Protein AF-A0AB38U619-F1 (afdb_monomer_lite)

pLDDT: mean 84.79, std 10.68, range [49.56, 96.94]

Secondary structure (DSSP, 8-state):
---EEEEE-GGGTEE---TTTTPPPPTT-EEEETTEEEEE-HHHHHHHTTHHHHHHHHHHS--EEEEETTEEEEEEEEEEE-TTS-EEEEEEEEEEEEEEE--TTS--EEEEEEEEEEETTS---------EEEHHHHHHHHH-TT-

Foldseek 3Di:
DAAEDEAEDPQLFWAAADPVVPGDADPPQWDDDPPDTIGGDRQSVQVSVCVVVVVVVLLVDQAKWFDFVPAIKDWDWDWDQDPVRDTDIWTKIWTWHWAWDDDPPDDIHIYIYGHHMDTPVPDDPPTPTDDIGRSNVVRVCRVPVPD

Sequence (147 aa):
MMPVEVLYSNHCYSRKPRRDINEKIPDGHLIMDGSTERMFCPRRYQLSRSLPRIIEALVRSDQQIWSITGGNYVKIDTVEESADGVASPVTYYVLMRIWKEAKPNQQKHIKVRVETAYPEDILFDPVRRKKAFNFRILLREIWDPRA

InterPro domains:
  IPR060735 YjaZ [PF27200] (3-142)

Radius of gyration: 16.93 Å; chains: 1; bounding box: 45×41×48 Å

Organism: Burkholderia gladioli (NCBI:txid28095)

Structure (mmCIF, N/CA/C/O backbone):
data_AF-A0AB38U619-F1
#
_entry.id   AF-A0AB38U619-F1
#
loop_
_atom_site.group_PDB
_atom_site.id
_atom_site.type_symbol
_atom_site.label_atom_id
_atom_site.label_alt_id
_atom_site.label_comp_id
_atom_site.label_asym_id
_atom_site.label_entity_id
_atom_site.label_seq_id
_atom_site.pdbx_PDB_ins_code
_atom_site.Cartn_x
_atom_site.Cartn_y
_atom_site.Cartn_z
_atom_site.occupancy
_atom_site.B_iso_or_equiv
_atom_site.auth_seq_id
_atom_site.auth_comp_id
_atom_site.auth_asym_id
_atom_site.auth_atom_id
_atom_site.pdbx_PDB_model_num
ATOM 1 N N . MET A 1 1 ? -22.742 0.764 12.540 1.00 68.69 1 MET A N 1
ATOM 2 C CA . MET A 1 1 ? -21.787 0.267 11.522 1.00 68.69 1 MET A CA 1
ATOM 3 C C . MET A 1 1 ? -20.630 1.257 11.442 1.00 68.69 1 MET A C 1
ATOM 5 O O . MET A 1 1 ? -20.903 2.447 11.499 1.00 68.69 1 MET A O 1
ATOM 9 N N . MET A 1 2 ? -19.379 0.791 11.391 1.00 85.69 2 MET A N 1
ATOM 10 C CA . MET A 1 2 ? -18.173 1.628 11.267 1.00 85.69 2 MET A CA 1
ATOM 11 C C . MET A 1 2 ? -17.786 1.695 9.781 1.00 85.69 2 MET A C 1
ATOM 13 O O . MET A 1 2 ? -17.287 0.690 9.274 1.00 85.69 2 MET A O 1
ATOM 17 N N . PRO A 1 3 ? -18.058 2.799 9.056 1.00 90.50 3 PRO A N 1
ATOM 18 C CA . PRO A 1 3 ? -17.721 2.888 7.638 1.00 90.50 3 PRO A CA 1
ATOM 19 C C . PRO A 1 3 ? -16.203 2.951 7.464 1.00 90.50 3 PRO A C 1
ATOM 21 O O . PRO A 1 3 ? -15.521 3.640 8.229 1.00 90.50 3 PRO A O 1
ATOM 24 N N . VAL A 1 4 ? -15.683 2.247 6.460 1.00 90.31 4 VAL A N 1
ATOM 25 C CA . VAL A 1 4 ? -14.253 2.206 6.139 1.00 90.31 4 VAL A CA 1
ATOM 26 C C . VAL A 1 4 ? -14.068 2.588 4.674 1.00 90.31 4 VAL A C 1
ATOM 28 O O . VAL A 1 4 ? -14.642 1.954 3.794 1.00 90.31 4 VAL A O 1
ATOM 31 N N . GLU A 1 5 ? -13.267 3.618 4.422 1.00 93.38 5 GLU A N 1
ATOM 32 C CA . GLU A 1 5 ? -12.804 4.012 3.092 1.00 93.38 5 GLU A CA 1
ATOM 33 C C . GLU A 1 5 ? -11.364 3.524 2.900 1.00 93.38 5 GLU A C 1
ATOM 35 O O . GLU A 1 5 ? -10.516 3.705 3.781 1.00 93.38 5 GLU A O 1
ATOM 40 N N . VAL A 1 6 ? -11.077 2.918 1.746 1.00 93.56 6 VAL A N 1
ATOM 41 C CA . VAL A 1 6 ? -9.743 2.406 1.416 1.00 93.56 6 VAL A CA 1
ATOM 42 C C . VAL A 1 6 ? -9.181 3.150 0.208 1.00 93.56 6 VAL A C 1
ATOM 44 O O . VAL A 1 6 ? -9.837 3.265 -0.823 1.00 93.56 6 VAL A O 1
ATOM 47 N N . LEU A 1 7 ? -7.951 3.645 0.336 1.00 95.38 7 LEU A N 1
ATOM 48 C CA . LEU A 1 7 ? -7.233 4.399 -0.689 1.00 95.38 7 LEU A CA 1
ATOM 49 C C . LEU A 1 7 ? -5.927 3.684 -1.042 1.00 95.38 7 LEU A C 1
ATOM 51 O O . LEU A 1 7 ? -5.216 3.214 -0.153 1.00 95.38 7 LEU A O 1
ATOM 55 N N . TYR A 1 8 ? -5.564 3.670 -2.323 1.00 95.50 8 TYR A N 1
ATOM 56 C CA . TYR A 1 8 ? -4.340 3.030 -2.809 1.00 95.50 8 TYR A CA 1
ATOM 57 C C . TYR A 1 8 ? -3.398 4.058 -3.430 1.00 95.50 8 TYR A C 1
ATOM 59 O O . TYR A 1 8 ? -3.783 4.836 -4.300 1.00 95.50 8 TYR A O 1
ATOM 67 N N . SER A 1 9 ? -2.148 4.066 -2.973 1.00 94.62 9 SER A N 1
ATOM 68 C CA . SER A 1 9 ? -1.075 4.871 -3.559 1.00 94.62 9 SER A CA 1
ATOM 69 C C . SER A 1 9 ? -0.585 4.284 -4.887 1.00 94.62 9 SER A C 1
ATOM 71 O O . SER A 1 9 ? -0.597 3.065 -5.076 1.00 94.62 9 SER A O 1
ATOM 73 N N . ASN A 1 10 ? -0.034 5.127 -5.766 1.00 94.69 10 ASN A N 1
ATOM 74 C CA . ASN A 1 10 ? 0.647 4.678 -6.984 1.00 94.69 10 ASN A CA 1
ATOM 75 C C . ASN A 1 10 ? 1.871 3.779 -6.696 1.00 94.69 10 ASN A C 1
ATOM 77 O O . ASN A 1 10 ? 2.295 3.024 -7.571 1.00 94.69 10 ASN A O 1
ATOM 81 N N . HIS A 1 11 ? 2.418 3.762 -5.472 1.00 93.12 11 HIS A N 1
ATOM 82 C CA . HIS A 1 11 ? 3.512 2.847 -5.088 1.00 93.12 11 HIS A CA 1
ATOM 83 C C . HIS A 1 11 ? 3.085 1.374 -5.093 1.00 93.12 11 HIS A C 1
ATOM 85 O O . HIS A 1 11 ? 3.950 0.497 -5.138 1.00 93.12 11 HIS A O 1
ATOM 91 N N . CYS A 1 12 ? 1.778 1.090 -5.065 1.00 93.44 12 CYS A N 1
ATOM 92 C CA . CYS A 1 12 ? 1.256 -0.276 -5.127 1.00 93.44 12 CYS A CA 1
ATOM 93 C C . CYS A 1 12 ? 1.519 -0.941 -6.484 1.00 93.44 12 CYS A C 1
ATOM 95 O O . CYS A 1 12 ? 1.604 -2.159 -6.533 1.00 93.44 12 CYS A O 1
ATOM 97 N N . TYR A 1 13 ? 1.689 -0.163 -7.560 1.00 94.62 13 TYR A N 1
ATOM 98 C CA . TYR A 1 13 ? 1.954 -0.661 -8.919 1.00 94.62 13 TYR A CA 1
ATOM 99 C C . TYR A 1 13 ? 3.230 -0.078 -9.551 1.00 94.62 13 TYR A C 1
ATOM 101 O O . TYR A 1 13 ? 3.538 -0.345 -10.711 1.00 94.62 13 TYR A O 1
ATOM 109 N N . SER A 1 14 ? 3.999 0.712 -8.796 1.00 94.38 14 SER A N 1
ATOM 110 C CA . SER A 1 14 ? 5.221 1.364 -9.278 1.00 94.38 14 SER A CA 1
ATOM 111 C C . SER A 1 14 ? 6.375 1.252 -8.288 1.00 94.38 14 SER A C 1
ATOM 113 O O . SER A 1 14 ? 6.188 1.150 -7.069 1.00 94.38 14 SER A O 1
ATOM 115 N N . ARG A 1 15 ? 7.602 1.336 -8.798 1.00 92.38 15 ARG A N 1
ATOM 116 C CA . ARG A 1 15 ? 8.834 1.334 -7.996 1.00 92.38 15 ARG A CA 1
ATOM 117 C C . ARG A 1 15 ? 9.776 2.445 -8.436 1.00 92.38 15 ARG A C 1
ATOM 119 O O . ARG A 1 15 ? 9.613 3.012 -9.509 1.00 92.38 15 ARG A O 1
ATOM 126 N N . LYS A 1 16 ? 10.770 2.747 -7.605 1.00 91.19 16 LYS A N 1
ATOM 127 C CA . LYS A 1 16 ? 11.881 3.602 -8.028 1.00 91.19 16 LYS A CA 1
ATOM 128 C C . LYS A 1 16 ? 12.790 2.814 -8.987 1.00 91.19 16 LYS A C 1
ATOM 130 O O . LYS A 1 16 ? 12.929 1.598 -8.796 1.00 91.19 16 LYS A O 1
ATOM 135 N N . PRO A 1 17 ? 13.401 3.473 -9.982 1.00 90.31 17 PRO A N 1
ATOM 136 C CA . PRO A 1 17 ? 14.482 2.873 -10.752 1.00 90.31 17 PRO A CA 1
ATOM 137 C C . PRO A 1 17 ? 15.650 2.502 -9.836 1.00 90.31 17 PRO A C 1
ATOM 139 O O . PRO A 1 17 ? 15.936 3.195 -8.850 1.00 90.31 17 PRO A O 1
ATOM 142 N N . ARG A 1 18 ? 16.312 1.391 -10.145 1.00 89.25 18 ARG A N 1
ATOM 143 C CA . ARG A 1 18 ? 17.495 0.912 -9.434 1.00 89.25 18 ARG A CA 1
ATOM 144 C C . ARG A 1 18 ? 18.692 1.821 -9.706 1.00 89.25 18 ARG A C 1
ATOM 146 O O . ARG A 1 18 ? 19.207 1.880 -10.820 1.00 89.25 18 ARG A O 1
ATOM 153 N N . ARG A 1 19 ? 19.133 2.539 -8.670 1.00 87.38 19 ARG A N 1
ATOM 154 C CA . ARG A 1 19 ? 20.253 3.492 -8.757 1.00 87.38 19 ARG A CA 1
ATOM 155 C C . ARG A 1 19 ? 21.611 2.805 -8.880 1.00 87.38 19 ARG A C 1
ATOM 157 O O . ARG A 1 19 ? 22.492 3.340 -9.532 1.00 87.38 19 ARG A O 1
ATOM 164 N N . ASP A 1 20 ? 21.761 1.626 -8.284 1.00 88.06 20 ASP A N 1
ATOM 165 C CA . ASP A 1 20 ? 22.993 0.829 -8.284 1.00 88.06 20 ASP A CA 1
ATOM 166 C C . ASP A 1 20 ? 23.443 0.412 -9.691 1.00 88.06 20 ASP A C 1
ATOM 168 O O . ASP A 1 20 ? 24.636 0.291 -9.944 1.00 88.06 20 ASP A O 1
ATOM 172 N N . ILE A 1 21 ? 22.494 0.251 -10.614 1.00 89.88 21 ILE A N 1
ATOM 173 C CA . ILE A 1 21 ? 22.757 -0.113 -12.013 1.00 89.88 21 ILE A CA 1
ATOM 174 C C . ILE A 1 21 ? 22.385 0.998 -13.004 1.00 89.88 21 ILE A C 1
ATOM 176 O O . ILE A 1 21 ? 22.339 0.747 -14.205 1.00 89.88 21 ILE A O 1
ATOM 180 N N . ASN A 1 22 ? 22.093 2.214 -12.520 1.00 91.19 22 ASN A N 1
ATOM 181 C CA . ASN A 1 22 ? 21.600 3.329 -13.340 1.00 91.19 22 ASN A CA 1
ATOM 182 C C . ASN A 1 22 ? 20.436 2.927 -14.266 1.00 91.19 22 ASN A C 1
ATOM 184 O O . ASN A 1 22 ? 20.429 3.234 -15.460 1.00 91.19 22 ASN A O 1
ATOM 188 N N . GLU A 1 23 ? 19.457 2.206 -13.716 1.00 93.50 23 GLU A N 1
ATOM 189 C CA . GLU A 1 23 ? 18.305 1.731 -14.475 1.00 93.50 23 GLU A CA 1
ATOM 190 C C . GLU A 1 23 ? 17.521 2.908 -15.063 1.00 93.50 23 GLU A C 1
ATOM 192 O O . GLU A 1 23 ? 17.094 3.816 -14.345 1.00 93.50 23 GLU A O 1
ATOM 197 N N . LYS A 1 24 ? 17.311 2.875 -16.380 1.00 95.06 24 LYS A N 1
ATOM 198 C CA . LYS A 1 24 ? 16.493 3.862 -17.084 1.00 95.06 24 LYS A CA 1
ATOM 199 C C . LYS A 1 24 ? 15.022 3.475 -17.018 1.00 95.06 24 LYS A C 1
ATOM 201 O O . LYS A 1 24 ? 14.680 2.296 -17.077 1.00 95.06 24 LYS A O 1
ATOM 206 N N . ILE A 1 25 ? 14.156 4.47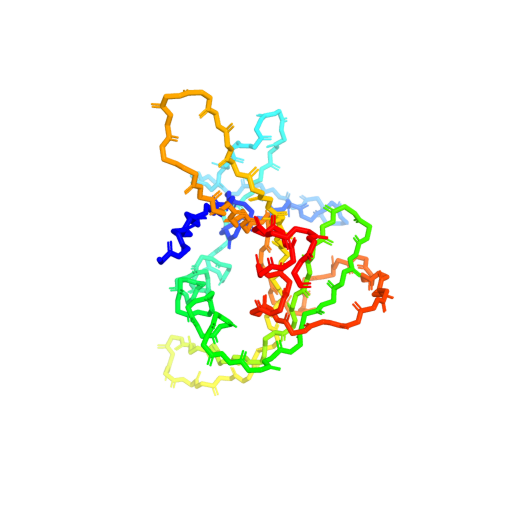9 -16.942 1.00 94.81 25 ILE A N 1
ATOM 207 C CA . ILE A 1 25 ? 12.710 4.288 -17.059 1.00 94.81 25 ILE A CA 1
ATOM 208 C C . ILE A 1 25 ? 12.397 4.007 -18.533 1.00 94.81 25 ILE A C 1
ATOM 210 O O . ILE A 1 25 ? 12.733 4.846 -19.368 1.00 94.81 25 ILE A O 1
ATOM 214 N N . PRO A 1 26 ? 11.787 2.858 -18.876 1.00 95.25 26 PRO A N 1
ATOM 215 C CA . PRO A 1 26 ? 11.389 2.593 -20.252 1.00 95.25 26 PRO A CA 1
ATOM 216 C C . PRO A 1 26 ? 10.301 3.565 -20.720 1.00 95.25 26 PRO A C 1
ATOM 218 O O . PRO A 1 26 ? 9.486 4.040 -19.921 1.00 95.25 26 PRO A O 1
ATOM 221 N N . ASP A 1 27 ? 10.238 3.807 -22.026 1.00 95.50 27 ASP A N 1
ATOM 222 C CA . ASP A 1 27 ? 9.220 4.677 -22.614 1.00 95.50 27 ASP A CA 1
ATOM 223 C C . ASP A 1 27 ? 7.807 4.200 -22.245 1.00 95.50 27 ASP A C 1
ATOM 225 O O . ASP A 1 27 ? 7.520 3.001 -22.163 1.00 95.50 27 ASP A O 1
ATOM 229 N N . GLY A 1 28 ? 6.927 5.152 -21.930 1.00 95.38 28 GLY A N 1
ATOM 230 C CA . GLY A 1 28 ? 5.559 4.875 -21.480 1.00 95.38 28 GLY A CA 1
ATOM 231 C C . GLY A 1 28 ? 5.428 4.309 -20.057 1.00 95.38 28 GLY A C 1
ATOM 232 O O . GLY A 1 28 ? 4.306 4.123 -19.596 1.00 95.38 28 GLY A O 1
ATOM 233 N N . HIS A 1 29 ? 6.530 4.065 -19.335 1.00 95.88 29 HIS A N 1
ATOM 234 C CA . HIS A 1 29 ? 6.493 3.527 -17.967 1.00 95.88 29 HIS A CA 1
ATOM 235 C C . HIS A 1 29 ? 6.674 4.590 -16.875 1.00 95.88 29 HIS A C 1
ATOM 237 O O . HIS A 1 29 ? 6.598 4.250 -15.692 1.00 95.88 29 HIS A O 1
ATOM 243 N N . LEU A 1 30 ? 6.915 5.856 -17.235 1.00 96.94 30 LEU A N 1
ATOM 244 C CA . LEU A 1 30 ? 7.073 6.948 -16.274 1.00 96.94 30 LEU A CA 1
ATOM 245 C C . LEU A 1 30 ? 5.769 7.200 -15.510 1.00 96.94 30 LEU A C 1
ATOM 247 O O . LEU A 1 30 ? 4.718 7.454 -16.092 1.00 96.94 30 LEU A O 1
ATOM 251 N N . ILE A 1 31 ? 5.865 7.179 -14.184 1.00 95.88 31 ILE A N 1
ATOM 252 C CA . ILE A 1 31 ? 4.792 7.544 -13.263 1.00 95.88 31 ILE A CA 1
ATOM 253 C C . ILE A 1 31 ? 5.323 8.639 -12.346 1.00 95.88 31 ILE A C 1
ATOM 255 O O . ILE A 1 31 ? 6.313 8.439 -11.641 1.00 95.88 31 ILE A O 1
ATOM 259 N N . MET A 1 32 ? 4.630 9.774 -12.312 1.00 94.88 32 MET A N 1
ATOM 260 C CA . MET A 1 32 ? 4.956 10.862 -11.394 1.00 94.88 32 MET A CA 1
ATOM 261 C C . MET A 1 32 ? 4.310 10.639 -10.025 1.00 94.88 32 MET A C 1
ATOM 263 O O . MET A 1 32 ? 3.117 10.346 -9.913 1.00 94.88 32 MET A O 1
ATOM 267 N N . ASP A 1 33 ? 5.107 10.803 -8.975 1.00 91.88 33 ASP A N 1
ATOM 268 C CA . ASP A 1 33 ? 4.684 10.815 -7.577 1.00 91.88 33 ASP A CA 1
ATOM 269 C C . ASP A 1 33 ? 5.114 12.138 -6.934 1.00 91.88 33 ASP A C 1
ATOM 271 O O . ASP A 1 33 ? 6.200 12.267 -6.362 1.00 91.88 33 ASP A O 1
ATOM 275 N N . GLY A 1 34 ? 4.293 13.173 -7.132 1.00 91.19 34 GLY A N 1
ATOM 276 C CA . GLY A 1 34 ? 4.700 14.552 -6.871 1.00 91.19 34 GLY A CA 1
ATOM 277 C C . GLY A 1 34 ? 5.889 14.935 -7.757 1.00 91.19 34 GLY A C 1
ATOM 278 O O . GLY A 1 34 ? 5.799 14.857 -8.978 1.00 91.19 34 GLY A O 1
ATOM 279 N N . SER A 1 35 ? 7.009 15.317 -7.140 1.00 90.88 35 SER A N 1
ATOM 280 C CA . SER A 1 35 ? 8.275 15.613 -7.830 1.00 90.88 35 SER A CA 1
ATOM 281 C C . SER A 1 35 ? 9.185 14.392 -8.019 1.00 90.88 35 SER A C 1
ATOM 283 O O . SER A 1 35 ? 10.283 14.526 -8.551 1.00 90.88 35 SER A O 1
ATOM 285 N N . THR A 1 36 ? 8.776 13.207 -7.553 1.00 90.25 36 THR A N 1
ATOM 286 C CA . THR A 1 36 ? 9.587 11.987 -7.642 1.00 90.25 36 THR A CA 1
ATOM 287 C C . THR A 1 36 ? 9.169 11.144 -8.838 1.00 90.25 36 THR A C 1
ATOM 289 O O . THR A 1 36 ? 7.996 10.809 -8.995 1.00 90.25 36 THR A O 1
ATOM 292 N N . GLU A 1 37 ? 10.147 10.726 -9.637 1.00 93.44 37 GLU A N 1
ATOM 293 C CA . GLU A 1 37 ? 9.935 9.778 -10.726 1.00 93.44 37 GLU A CA 1
ATOM 294 C C . GLU A 1 37 ? 9.867 8.337 -10.212 1.00 93.44 37 GLU A C 1
ATOM 296 O O . GLU A 1 37 ? 10.659 7.887 -9.371 1.00 93.44 37 GLU A O 1
ATOM 301 N N . ARG A 1 38 ? 8.907 7.591 -10.749 1.00 94.12 38 ARG A N 1
ATOM 302 C CA . ARG A 1 38 ? 8.737 6.156 -10.542 1.00 94.12 38 ARG A CA 1
ATOM 303 C C . ARG A 1 38 ? 8.538 5.486 -11.893 1.00 94.12 38 ARG A C 1
ATOM 305 O O . ARG A 1 38 ? 8.153 6.124 -12.866 1.00 94.12 38 ARG A O 1
ATOM 312 N N . MET A 1 39 ? 8.761 4.182 -11.933 1.00 95.06 39 MET A N 1
ATOM 313 C CA . MET A 1 39 ? 8.474 3.359 -13.100 1.00 95.06 39 MET A CA 1
ATOM 314 C C . MET A 1 39 ? 7.363 2.359 -12.803 1.00 95.06 39 MET A C 1
ATOM 316 O O . MET A 1 39 ? 7.308 1.777 -11.709 1.00 95.06 39 MET A O 1
ATOM 320 N N . PHE A 1 40 ? 6.488 2.152 -13.784 1.00 95.94 40 PHE A N 1
ATOM 321 C CA . PHE A 1 40 ? 5.493 1.090 -13.762 1.00 95.94 40 PHE A CA 1
ATOM 322 C C . PHE A 1 40 ? 6.179 -0.262 -13.564 1.00 95.94 40 PHE A C 1
ATOM 324 O O . PHE A 1 40 ? 7.216 -0.553 -14.161 1.00 95.94 40 PHE A O 1
ATOM 331 N N . CYS A 1 41 ? 5.612 -1.083 -12.685 1.00 92.31 41 CYS A N 1
ATOM 332 C CA . CYS A 1 41 ? 6.134 -2.402 -12.372 1.00 92.31 41 CYS A CA 1
ATOM 333 C C . CYS A 1 41 ? 5.019 -3.432 -12.590 1.00 92.31 41 CYS A C 1
ATOM 335 O O . CYS A 1 41 ? 4.145 -3.551 -11.726 1.00 92.31 41 CYS A O 1
ATOM 337 N N . PRO A 1 42 ? 5.056 -4.201 -13.698 1.00 91.56 42 PRO A N 1
ATOM 338 C CA . PRO A 1 42 ? 4.012 -5.172 -14.032 1.00 91.56 42 PRO A CA 1
ATOM 339 C C . PRO A 1 42 ? 3.735 -6.166 -12.902 1.00 91.56 42 PRO A C 1
ATOM 341 O O . PRO A 1 42 ? 2.585 -6.430 -12.568 1.00 91.56 42 PRO A O 1
ATOM 344 N N . ARG A 1 43 ? 4.797 -6.639 -12.241 1.00 88.31 43 ARG A N 1
ATOM 345 C CA . ARG A 1 43 ? 4.703 -7.556 -11.102 1.00 88.31 43 ARG A CA 1
ATOM 346 C C . ARG A 1 43 ? 3.942 -6.952 -9.918 1.00 88.31 43 ARG A C 1
ATOM 348 O O . ARG A 1 43 ? 2.999 -7.546 -9.404 1.00 88.31 43 ARG A O 1
ATOM 355 N N . ARG A 1 44 ? 4.302 -5.725 -9.516 1.00 91.31 44 ARG A N 1
ATOM 356 C CA . ARG A 1 44 ? 3.581 -4.993 -8.461 1.00 91.31 44 ARG A CA 1
ATOM 357 C C . ARG A 1 44 ? 2.131 -4.741 -8.858 1.00 91.31 44 ARG A C 1
ATOM 359 O O . ARG A 1 44 ? 1.250 -4.935 -8.032 1.00 91.31 44 ARG A O 1
ATOM 366 N N . TYR A 1 45 ? 1.883 -4.353 -10.109 1.00 92.88 45 TYR A N 1
ATOM 367 C CA . TYR A 1 45 ? 0.530 -4.148 -10.617 1.00 92.88 45 TYR A CA 1
ATOM 368 C C . TYR A 1 45 ? -0.319 -5.418 -10.502 1.00 92.88 45 TYR A C 1
ATOM 370 O O . TYR A 1 45 ? -1.404 -5.361 -9.923 1.00 92.88 45 TYR A O 1
ATOM 378 N N . GLN A 1 46 ? 0.199 -6.563 -10.950 1.00 91.12 46 GLN A N 1
ATOM 379 C CA . GLN A 1 46 ? -0.499 -7.844 -10.863 1.00 91.12 46 GLN A CA 1
ATOM 380 C C . GLN A 1 46 ? -0.834 -8.209 -9.411 1.00 91.12 46 GLN A C 1
ATOM 382 O O . GLN A 1 46 ? -1.998 -8.460 -9.098 1.00 91.12 46 GLN A O 1
ATOM 387 N N . LEU A 1 47 ? 0.145 -8.141 -8.504 1.00 90.12 47 LEU A N 1
ATOM 388 C CA . LEU A 1 47 ? -0.074 -8.401 -7.076 1.00 90.12 47 LEU A CA 1
ATOM 389 C C . LEU A 1 47 ? -1.056 -7.402 -6.447 1.00 90.12 47 LEU A C 1
ATOM 391 O O . LEU A 1 47 ? -1.899 -7.789 -5.636 1.00 90.12 47 LEU A O 1
ATOM 395 N N . SER A 1 48 ? -1.011 -6.128 -6.852 1.00 92.75 48 SER A N 1
ATOM 396 C CA . SER A 1 48 ? -1.859 -5.072 -6.286 1.00 92.75 48 SER A CA 1
ATOM 397 C C . SER A 1 48 ? -3.355 -5.312 -6.495 1.00 92.75 48 SER A C 1
ATOM 399 O O . SER A 1 48 ? -4.168 -4.853 -5.693 1.00 92.75 48 SER A O 1
ATOM 401 N N . ARG A 1 49 ? -3.734 -6.098 -7.511 1.00 92.38 49 ARG A N 1
ATOM 402 C CA . ARG A 1 49 ? -5.132 -6.477 -7.764 1.00 92.38 49 ARG A CA 1
ATOM 403 C C . ARG A 1 49 ? -5.742 -7.301 -6.631 1.00 92.38 49 ARG A C 1
ATOM 405 O O . ARG A 1 49 ? -6.959 -7.309 -6.475 1.00 92.38 49 ARG A O 1
ATOM 412 N N . SER A 1 50 ? -4.913 -7.966 -5.826 1.00 90.75 50 SER A N 1
ATOM 413 C CA . SER A 1 50 ? -5.356 -8.710 -4.643 1.00 90.75 50 SER A CA 1
ATOM 414 C C . SER A 1 50 ? -5.592 -7.819 -3.416 1.00 90.75 50 SER A C 1
ATOM 416 O O . SER A 1 50 ? -6.265 -8.248 -2.478 1.00 90.75 50 SER A O 1
ATOM 418 N N . LEU A 1 51 ? -5.095 -6.572 -3.413 1.00 92.06 51 LEU A N 1
ATOM 419 C CA . LEU A 1 51 ? -5.131 -5.698 -2.238 1.00 92.06 51 LEU A CA 1
ATOM 420 C C . LEU A 1 51 ? -6.543 -5.450 -1.687 1.00 92.06 51 LEU A C 1
ATOM 422 O O . LEU A 1 51 ? -6.683 -5.524 -0.468 1.00 92.06 51 LEU A O 1
ATOM 426 N N . PRO A 1 52 ? -7.594 -5.196 -2.492 1.00 92.69 52 PRO A N 1
ATOM 427 C CA . PRO A 1 52 ? -8.950 -5.056 -1.955 1.00 92.69 52 PRO A CA 1
ATOM 428 C C . PRO A 1 52 ? -9.386 -6.274 -1.140 1.00 92.69 52 PRO A C 1
ATOM 430 O O . PRO A 1 52 ? -9.785 -6.138 0.016 1.00 92.69 52 PRO A O 1
ATOM 433 N N . ARG A 1 53 ? -9.185 -7.477 -1.689 1.00 91.00 53 ARG A N 1
ATOM 434 C CA . ARG A 1 53 ? -9.518 -8.736 -1.014 1.00 91.00 53 ARG A CA 1
ATOM 435 C C . ARG A 1 53 ? -8.673 -8.960 0.242 1.00 91.00 53 ARG A C 1
ATOM 437 O O . ARG A 1 53 ? -9.202 -9.432 1.244 1.00 91.00 53 ARG A O 1
ATOM 444 N N . ILE A 1 54 ? -7.385 -8.611 0.206 1.00 89.44 54 ILE A N 1
ATOM 445 C CA . ILE A 1 54 ? -6.498 -8.678 1.377 1.00 89.44 54 ILE A CA 1
ATOM 446 C C . ILE A 1 54 ? -7.026 -7.770 2.493 1.00 89.44 54 ILE A C 1
ATOM 448 O O . ILE A 1 54 ? -7.177 -8.225 3.623 1.00 89.44 54 ILE A O 1
ATOM 452 N N . ILE A 1 55 ? -7.346 -6.507 2.194 1.00 89.06 55 ILE A N 1
ATOM 453 C CA . ILE A 1 55 ? -7.848 -5.563 3.202 1.00 89.06 55 ILE A CA 1
ATOM 454 C C . ILE A 1 55 ? -9.193 -6.034 3.772 1.00 89.06 55 ILE A C 1
ATOM 456 O O . ILE A 1 55 ? -9.378 -6.011 4.988 1.00 89.06 55 ILE A O 1
ATOM 460 N N . GLU A 1 56 ? -10.108 -6.530 2.937 1.00 89.31 56 GLU A N 1
ATOM 461 C CA . GLU A 1 56 ? -11.369 -7.118 3.407 1.00 89.31 56 GLU A CA 1
ATOM 462 C C . GLU A 1 56 ? -11.150 -8.318 4.338 1.00 89.31 56 GLU A C 1
ATOM 464 O O . GLU A 1 56 ? -11.820 -8.434 5.367 1.00 89.31 56 GLU A O 1
ATOM 469 N N . ALA A 1 57 ? -10.201 -9.198 4.009 1.00 88.38 57 ALA A N 1
ATOM 470 C CA . ALA A 1 57 ? -9.861 -10.347 4.842 1.00 88.38 57 ALA A CA 1
ATOM 471 C C . ALA A 1 57 ? -9.255 -9.921 6.188 1.00 88.38 57 ALA A C 1
ATOM 473 O O . ALA A 1 57 ? -9.599 -10.499 7.218 1.00 88.38 57 ALA A O 1
ATOM 474 N N . LEU A 1 58 ? -8.422 -8.876 6.218 1.00 86.69 58 LEU A N 1
ATOM 475 C CA . LEU A 1 58 ? -7.876 -8.326 7.465 1.00 86.69 58 LEU A CA 1
ATOM 476 C C . LEU A 1 58 ? -8.974 -7.781 8.384 1.00 86.69 58 LEU A C 1
ATOM 478 O O . LEU A 1 58 ? -8.909 -7.976 9.592 1.00 86.69 58 LEU A O 1
ATOM 482 N N . VAL A 1 59 ? -10.016 -7.145 7.836 1.00 83.75 59 VAL A N 1
ATOM 483 C CA . VAL A 1 59 ? -11.171 -6.674 8.630 1.00 83.75 59 VAL A CA 1
ATOM 484 C C . VAL A 1 59 ? -11.940 -7.838 9.266 1.00 83.75 59 VAL A C 1
ATOM 486 O O . VAL A 1 59 ? -12.520 -7.682 10.343 1.00 83.75 59 VAL A O 1
ATOM 489 N N . ARG A 1 60 ? -11.973 -8.996 8.597 1.00 85.00 60 ARG A N 1
ATOM 490 C CA . ARG A 1 60 ? -12.767 -10.172 8.992 1.00 85.00 60 ARG A CA 1
ATOM 491 C C . ARG A 1 60 ? -11.985 -11.227 9.774 1.00 85.00 60 ARG A C 1
ATOM 493 O O . ARG A 1 60 ? -12.600 -12.182 10.235 1.00 85.00 60 ARG A O 1
ATOM 500 N N . SER A 1 61 ? -10.670 -11.084 9.903 1.00 81.19 61 SER A N 1
ATOM 501 C CA . SER A 1 61 ? -9.796 -12.082 10.523 1.00 81.19 61 SER A CA 1
ATOM 502 C C . SER A 1 61 ? -9.156 -11.567 11.805 1.00 81.19 61 SER A C 1
ATOM 504 O O . SER A 1 61 ? -9.124 -10.366 12.070 1.00 81.19 61 SER A O 1
ATOM 506 N N . ASP A 1 62 ? -8.587 -12.497 12.573 1.00 78.75 62 ASP A N 1
ATOM 507 C CA . ASP A 1 62 ? -7.752 -12.184 13.732 1.00 78.75 62 ASP A CA 1
ATOM 508 C C . ASP A 1 62 ? -6.268 -12.012 13.376 1.00 78.75 62 ASP A C 1
ATOM 510 O O . ASP A 1 62 ? -5.386 -12.109 14.234 1.00 78.75 62 ASP A O 1
ATOM 514 N N . GLN A 1 63 ? -5.977 -11.755 12.097 1.00 79.75 63 GLN A N 1
ATOM 515 C CA . GLN A 1 63 ? -4.615 -11.594 11.619 1.00 79.75 63 GLN A CA 1
ATOM 516 C C . GLN A 1 63 ? -3.935 -10.396 12.290 1.00 79.75 63 GLN A C 1
ATOM 518 O O . GLN A 1 63 ? -4.490 -9.297 12.412 1.00 79.75 63 GLN A O 1
ATOM 523 N N . GLN A 1 64 ? -2.697 -10.625 12.722 1.00 79.62 64 GLN A N 1
ATOM 524 C CA . GLN A 1 64 ? -1.885 -9.602 13.354 1.00 79.62 64 GLN A CA 1
ATOM 525 C C . GLN A 1 64 ? -1.259 -8.668 12.317 1.00 79.62 64 GLN A C 1
ATOM 527 O O . GLN A 1 64 ? -0.706 -9.099 11.305 1.00 79.62 64 GLN A O 1
ATOM 532 N N . ILE A 1 65 ? -1.302 -7.377 12.623 1.00 82.44 65 ILE A N 1
ATOM 533 C CA . ILE A 1 65 ? -0.560 -6.314 11.955 1.00 82.44 65 ILE A CA 1
ATOM 534 C C . ILE A 1 65 ? 0.457 -5.724 12.932 1.00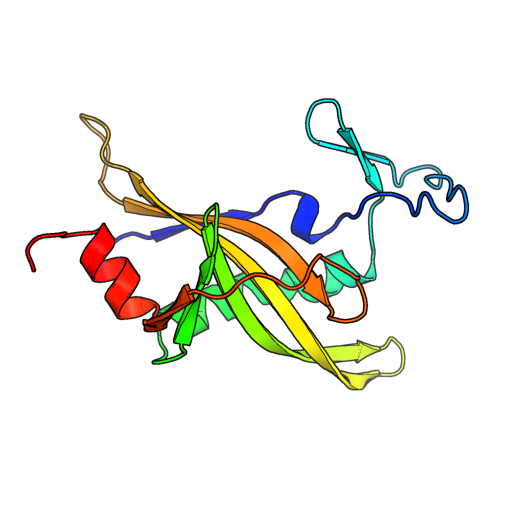 82.44 65 ILE A C 1
ATOM 536 O O . ILE A 1 65 ? 0.246 -5.732 14.144 1.00 82.44 65 ILE A O 1
ATOM 540 N N . TRP A 1 66 ? 1.559 -5.186 12.428 1.00 81.88 66 TRP A N 1
ATOM 541 C CA . TRP A 1 66 ? 2.593 -4.559 13.245 1.00 81.88 66 TRP A CA 1
ATOM 542 C C . TRP A 1 66 ? 2.606 -3.051 13.031 1.00 81.88 66 TRP A C 1
ATOM 544 O O . TRP A 1 66 ? 2.573 -2.571 11.898 1.00 81.88 66 TRP A O 1
ATOM 554 N N . SER A 1 67 ? 2.725 -2.288 14.115 1.00 75.38 67 SER A N 1
ATOM 555 C CA . SER A 1 67 ? 3.000 -0.853 14.007 1.00 75.38 67 SER A CA 1
ATOM 556 C C . SER A 1 67 ? 4.470 -0.603 13.683 1.00 75.38 67 SER A C 1
ATOM 558 O O . SER A 1 67 ? 5.366 -1.289 14.191 1.00 75.38 67 SER A O 1
ATOM 560 N N . ILE A 1 68 ? 4.712 0.411 12.856 1.00 73.38 68 ILE A N 1
ATOM 561 C CA . ILE A 1 68 ? 6.035 0.789 12.352 1.00 73.38 68 ILE A CA 1
ATOM 562 C C . ILE A 1 68 ? 6.210 2.304 12.481 1.00 73.38 68 ILE A C 1
ATOM 564 O O . ILE A 1 68 ? 5.238 3.046 12.641 1.00 73.38 68 ILE A O 1
ATOM 568 N N . THR A 1 69 ? 7.444 2.806 12.438 1.00 66.44 69 THR A N 1
ATOM 569 C CA . THR A 1 69 ? 7.654 4.261 12.402 1.00 66.44 69 THR A CA 1
ATOM 570 C C . THR A 1 69 ? 7.033 4.822 11.120 1.00 66.44 69 THR A C 1
ATOM 572 O O . THR A 1 69 ? 7.470 4.483 10.027 1.00 66.44 69 THR A O 1
ATOM 575 N N . GLY A 1 70 ? 6.001 5.659 11.258 1.00 64.06 70 GLY A N 1
ATOM 576 C CA . GLY A 1 70 ? 5.301 6.274 10.127 1.00 64.06 70 GLY A CA 1
ATOM 577 C C . GLY A 1 70 ? 4.058 5.532 9.619 1.00 64.06 70 GLY A C 1
ATOM 578 O O . GLY A 1 70 ? 3.486 5.989 8.632 1.00 64.06 70 GLY A O 1
ATOM 579 N N . GLY A 1 71 ? 3.602 4.449 10.266 1.00 69.69 71 GLY A N 1
ATOM 580 C CA . GLY A 1 71 ? 2.356 3.775 9.879 1.00 69.69 71 GLY A CA 1
ATOM 581 C C . GLY A 1 71 ? 2.139 2.401 10.516 1.00 69.69 71 GLY A C 1
ATOM 582 O O . GLY A 1 71 ? 2.659 2.089 11.587 1.00 69.69 71 GLY A O 1
ATOM 583 N N . ASN A 1 72 ? 1.366 1.569 9.827 1.00 75.25 72 ASN A N 1
ATOM 584 C CA . ASN A 1 72 ? 1.122 0.167 10.145 1.00 75.25 72 ASN A CA 1
ATOM 585 C C . ASN A 1 72 ? 1.556 -0.711 8.967 1.00 75.25 72 ASN A C 1
ATOM 587 O O . ASN A 1 72 ? 1.636 -0.263 7.823 1.00 75.25 72 ASN A O 1
ATOM 591 N N . TYR A 1 73 ? 1.849 -1.969 9.253 1.00 78.25 73 TYR A N 1
ATOM 592 C CA . TYR A 1 73 ? 2.423 -2.905 8.301 1.00 78.25 73 TYR A CA 1
ATOM 593 C C . TYR A 1 73 ? 1.870 -4.304 8.537 1.00 78.25 73 TYR A C 1
ATOM 595 O O . TYR A 1 73 ? 1.690 -4.728 9.679 1.00 78.25 73 TYR A O 1
ATOM 603 N N . VAL A 1 74 ? 1.662 -5.046 7.457 1.00 76.62 74 VAL A N 1
ATOM 604 C CA . VAL A 1 74 ? 1.302 -6.459 7.509 1.00 76.62 74 VAL A CA 1
ATOM 605 C C . VAL A 1 74 ? 2.110 -7.254 6.487 1.00 76.62 74 VAL A C 1
ATOM 607 O O . VAL A 1 74 ? 2.382 -6.792 5.378 1.00 76.62 74 VAL A O 1
ATOM 610 N N . LYS A 1 75 ? 2.509 -8.458 6.898 1.00 78.00 75 LYS A N 1
ATOM 611 C CA . LYS A 1 75 ? 3.085 -9.498 6.046 1.00 78.00 75 LYS A CA 1
ATOM 612 C C . LYS A 1 75 ? 1.951 -10.436 5.655 1.00 78.00 75 LYS A C 1
ATOM 614 O O . LYS A 1 75 ? 1.294 -10.987 6.538 1.00 78.00 75 LYS A O 1
ATOM 619 N N . ILE A 1 76 ? 1.723 -10.577 4.357 1.00 77.06 76 ILE A N 1
ATOM 620 C CA . ILE A 1 76 ? 0.741 -11.492 3.787 1.00 77.06 76 ILE A CA 1
ATOM 621 C C . ILE A 1 76 ? 1.508 -12.540 3.002 1.00 77.06 76 ILE A C 1
ATOM 623 O O . ILE A 1 76 ? 2.258 -12.195 2.095 1.00 77.06 76 ILE A O 1
ATOM 627 N N . ASP A 1 77 ? 1.302 -13.806 3.326 1.00 73.12 77 ASP A N 1
ATOM 628 C CA . ASP A 1 77 ? 1.757 -14.885 2.461 1.00 73.12 77 ASP A CA 1
ATOM 629 C C . ASP A 1 77 ? 0.659 -15.100 1.407 1.00 73.12 77 ASP A C 1
ATOM 631 O O . ASP A 1 77 ? -0.503 -15.341 1.740 1.00 73.12 77 ASP A O 1
ATOM 635 N N . THR A 1 78 ? 0.998 -14.901 0.135 1.00 72.69 78 THR A N 1
ATOM 636 C CA . THR A 1 78 ? 0.097 -15.042 -1.018 1.00 72.69 78 THR A CA 1
ATOM 637 C C . THR A 1 78 ? 0.746 -15.939 -2.066 1.00 72.69 78 THR A C 1
ATOM 639 O O . THR A 1 78 ? 1.879 -16.387 -1.908 1.00 72.69 78 THR A O 1
ATOM 642 N N . VAL A 1 79 ? 0.028 -16.212 -3.148 1.00 71.25 79 VAL A N 1
ATOM 643 C CA . VAL A 1 79 ? 0.589 -16.829 -4.349 1.00 71.25 79 VAL A CA 1
ATOM 644 C C . VAL A 1 79 ? 0.628 -15.814 -5.484 1.00 71.25 79 VAL A C 1
ATOM 646 O O . VAL A 1 79 ? -0.256 -14.962 -5.605 1.00 71.25 79 VAL A O 1
ATOM 649 N N . GLU A 1 80 ? 1.674 -15.895 -6.291 1.00 78.56 80 GLU A N 1
ATOM 650 C CA . GLU A 1 80 ? 1.782 -15.249 -7.592 1.00 78.56 80 GLU A CA 1
ATOM 651 C C . GLU A 1 80 ? 1.621 -16.333 -8.656 1.00 78.56 80 GLU A C 1
ATOM 653 O O . GLU A 1 80 ? 2.299 -17.356 -8.605 1.00 78.56 80 GLU A O 1
ATOM 658 N N . GLU A 1 81 ? 0.699 -16.129 -9.591 1.00 74.81 81 GLU A N 1
ATOM 659 C CA . GLU A 1 81 ? 0.517 -17.018 -10.736 1.00 74.81 81 GLU A CA 1
ATOM 660 C C . GLU A 1 81 ? 1.321 -16.460 -11.909 1.00 74.81 81 GLU A C 1
ATOM 662 O O . GLU A 1 81 ? 1.127 -15.308 -12.319 1.00 74.81 81 GLU A O 1
ATOM 667 N N . SER A 1 82 ? 2.265 -17.249 -12.411 1.00 74.44 82 SER A N 1
ATOM 668 C CA . SER A 1 82 ? 3.039 -16.904 -13.599 1.00 74.44 82 SER A CA 1
ATOM 669 C C . SER A 1 82 ? 2.230 -17.123 -14.881 1.00 74.44 82 SER A C 1
ATOM 671 O O . SER A 1 82 ? 1.144 -17.698 -14.878 1.00 74.44 82 SER A O 1
ATOM 673 N N . ALA A 1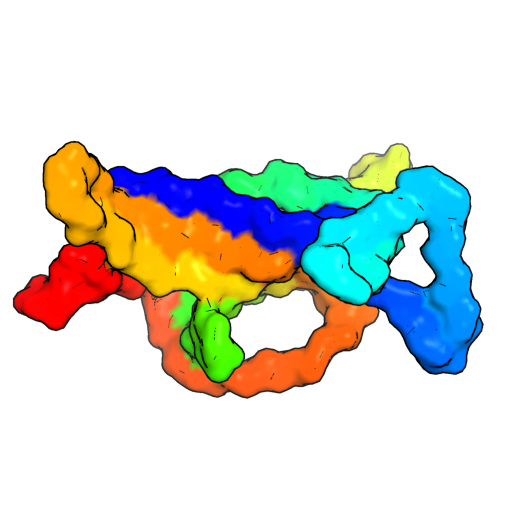 83 ? 2.745 -16.623 -16.007 1.00 71.06 83 ALA A N 1
ATOM 674 C CA . ALA A 1 83 ? 2.049 -16.670 -17.296 1.00 71.06 83 ALA A CA 1
ATOM 675 C C . ALA A 1 83 ? 1.787 -18.100 -17.819 1.00 71.06 83 ALA A C 1
ATOM 677 O O . ALA A 1 83 ? 0.919 -18.293 -18.664 1.00 71.06 83 ALA A O 1
ATOM 678 N N . ASP A 1 84 ? 2.525 -19.087 -17.317 1.00 78.94 84 ASP A N 1
ATOM 679 C CA . ASP A 1 84 ? 2.370 -20.524 -17.567 1.00 78.94 84 ASP A CA 1
ATOM 680 C C . ASP A 1 84 ? 1.410 -21.220 -16.577 1.00 78.94 84 ASP A C 1
ATOM 682 O O . ASP A 1 84 ? 1.266 -22.441 -16.614 1.00 78.94 84 ASP A O 1
ATOM 686 N N . GLY A 1 85 ? 0.735 -20.460 -15.706 1.00 74.88 85 GLY A N 1
ATOM 687 C CA . GLY A 1 85 ? -0.250 -20.969 -14.746 1.00 74.88 85 GLY A CA 1
ATOM 688 C C . GLY A 1 85 ? 0.359 -21.602 -13.493 1.00 74.88 85 GLY A C 1
ATOM 689 O O . GLY A 1 85 ? -0.353 -22.227 -12.706 1.00 74.88 85 GLY A O 1
ATOM 690 N N . VAL A 1 86 ? 1.673 -21.470 -13.282 1.00 80.62 86 VAL A N 1
ATOM 691 C CA . VAL A 1 86 ? 2.332 -22.003 -12.085 1.00 80.62 86 VAL A CA 1
ATOM 692 C C . VAL A 1 86 ? 2.142 -21.034 -10.917 1.00 80.62 86 VAL A C 1
ATOM 694 O O . VAL A 1 86 ? 2.587 -19.888 -10.941 1.00 80.62 86 VAL A O 1
ATOM 697 N N . ALA A 1 87 ? 1.488 -21.502 -9.854 1.00 81.06 87 ALA A N 1
ATOM 698 C CA . ALA A 1 87 ? 1.355 -20.746 -8.614 1.00 81.06 87 ALA A CA 1
ATOM 699 C C . ALA A 1 87 ? 2.621 -20.903 -7.761 1.00 81.06 87 ALA A C 1
ATOM 701 O O . ALA A 1 87 ? 2.947 -22.003 -7.313 1.00 81.06 87 ALA A O 1
ATOM 702 N N . SER A 1 88 ? 3.312 -19.795 -7.504 1.00 82.38 88 SER A N 1
ATOM 703 C CA . SER A 1 88 ? 4.485 -19.750 -6.628 1.00 82.38 88 SER A CA 1
ATOM 704 C C . SER A 1 88 ? 4.181 -18.951 -5.360 1.00 82.38 88 SER A C 1
ATOM 706 O O . SER A 1 88 ? 3.536 -17.902 -5.443 1.00 82.38 88 SER A O 1
ATOM 708 N N . PRO A 1 89 ? 4.627 -19.403 -4.174 1.00 82.88 89 PRO A N 1
ATOM 709 C CA . PRO A 1 89 ? 4.457 -18.636 -2.949 1.00 82.88 89 PRO A CA 1
ATOM 710 C C . PRO A 1 89 ? 5.233 -17.317 -3.037 1.00 82.88 89 PRO A C 1
ATOM 712 O O . PRO A 1 89 ? 6.386 -17.280 -3.459 1.00 82.88 89 PRO A O 1
ATOM 715 N N . VAL A 1 90 ? 4.592 -16.234 -2.610 1.00 84.31 90 VAL A N 1
ATOM 716 C CA . VAL A 1 90 ? 5.166 -14.893 -2.517 1.00 84.31 90 VAL A CA 1
ATOM 717 C C . VAL A 1 90 ? 4.802 -14.303 -1.165 1.00 84.31 90 VAL A C 1
ATOM 719 O O . VAL A 1 90 ? 3.631 -14.188 -0.800 1.00 84.31 90 VAL A O 1
ATOM 722 N N . THR A 1 91 ? 5.811 -13.849 -0.431 1.00 83.69 91 THR A N 1
ATOM 723 C CA . THR A 1 91 ? 5.588 -12.940 0.690 1.00 83.69 91 THR A CA 1
ATOM 724 C C . THR A 1 91 ? 5.294 -11.548 0.134 1.00 83.69 91 THR A C 1
ATOM 726 O O . THR A 1 91 ? 6.151 -10.932 -0.505 1.00 83.69 91 THR A O 1
ATOM 729 N N . TYR A 1 92 ? 4.106 -11.022 0.418 1.00 86.75 92 TYR A N 1
ATOM 730 C CA . TYR A 1 92 ? 3.668 -9.687 0.032 1.00 86.75 92 TYR A CA 1
ATOM 731 C C . TYR A 1 92 ? 3.561 -8.776 1.255 1.00 86.75 92 TYR A C 1
ATOM 733 O O . TYR A 1 92 ? 2.813 -9.018 2.205 1.00 86.75 92 TYR A O 1
ATOM 741 N N . TYR A 1 93 ? 4.337 -7.703 1.238 1.00 87.06 93 TYR A N 1
ATOM 742 C CA . TYR A 1 93 ? 4.371 -6.707 2.294 1.00 87.06 93 TYR A CA 1
ATOM 743 C C . TYR A 1 93 ? 3.427 -5.564 1.963 1.00 87.06 93 TYR A C 1
ATOM 745 O O . TYR A 1 93 ? 3.544 -4.969 0.895 1.00 87.06 93 TYR A O 1
ATOM 753 N N . VAL A 1 94 ? 2.523 -5.226 2.884 1.00 89.81 94 VAL A N 1
ATOM 754 C CA . VAL A 1 94 ? 1.556 -4.135 2.716 1.00 89.81 94 VAL A CA 1
ATOM 755 C C . VAL A 1 94 ? 1.747 -3.119 3.836 1.00 89.81 94 VAL A C 1
ATOM 757 O O . VAL A 1 94 ? 1.595 -3.438 5.017 1.00 89.81 94 VAL A O 1
ATOM 760 N N . LEU A 1 95 ? 2.088 -1.886 3.465 1.00 89.12 95 LEU A N 1
ATOM 761 C CA . LEU A 1 95 ? 2.259 -0.764 4.385 1.00 89.12 95 LEU A CA 1
ATOM 762 C C . LEU A 1 95 ? 1.068 0.171 4.236 1.00 89.12 95 LEU A C 1
ATOM 764 O O . LEU A 1 95 ? 0.687 0.544 3.124 1.00 89.12 95 LEU A O 1
ATOM 768 N N . MET A 1 96 ? 0.485 0.563 5.361 1.00 90.56 96 MET A N 1
ATOM 769 C CA . MET A 1 96 ? -0.732 1.356 5.382 1.00 90.56 96 MET A CA 1
ATOM 770 C C . MET A 1 96 ? -0.774 2.346 6.540 1.00 90.56 96 MET A C 1
ATOM 772 O O . MET A 1 96 ? -0.265 2.094 7.632 1.00 90.56 96 MET A O 1
ATOM 776 N N . ARG A 1 97 ? -1.461 3.463 6.324 1.00 89.94 97 ARG A N 1
ATOM 777 C CA . ARG A 1 97 ? -1.855 4.403 7.375 1.00 89.94 97 ARG A CA 1
ATOM 778 C C . ARG A 1 97 ? -3.343 4.302 7.625 1.00 89.94 97 ARG A C 1
ATOM 780 O O . ARG A 1 97 ? -4.120 4.158 6.686 1.00 89.94 97 ARG A O 1
ATOM 787 N N . ILE A 1 98 ? -3.716 4.384 8.895 1.00 89.75 98 ILE A N 1
ATOM 788 C CA . ILE A 1 98 ? -5.096 4.227 9.341 1.00 89.75 98 ILE A CA 1
ATOM 789 C C . ILE A 1 98 ? -5.414 5.377 10.283 1.00 89.75 98 ILE A C 1
ATOM 791 O O . ILE A 1 98 ? -4.654 5.626 11.218 1.00 89.75 98 ILE A O 1
ATOM 795 N N . TRP A 1 99 ? -6.504 6.090 10.027 1.00 91.69 99 TRP A N 1
ATOM 796 C CA . TRP A 1 99 ? -6.958 7.184 10.882 1.00 91.69 99 TRP A CA 1
ATOM 797 C C . TRP A 1 99 ? -8.471 7.357 10.790 1.00 91.69 99 TRP A C 1
ATOM 799 O O . TRP A 1 99 ? -9.115 6.901 9.846 1.00 91.69 99 TRP A O 1
ATOM 809 N N . LYS A 1 100 ? -9.048 8.036 11.781 1.00 93.62 100 LYS A N 1
ATOM 810 C CA . LYS A 1 100 ? -10.455 8.434 11.767 1.00 93.62 100 LYS A CA 1
ATOM 811 C C . LYS A 1 100 ? -10.602 9.780 11.068 1.00 93.62 100 LYS A C 1
ATOM 813 O O . LYS A 1 100 ? -9.933 10.743 11.434 1.00 93.62 100 LYS A O 1
ATOM 818 N N . GLU A 1 101 ? -11.518 9.8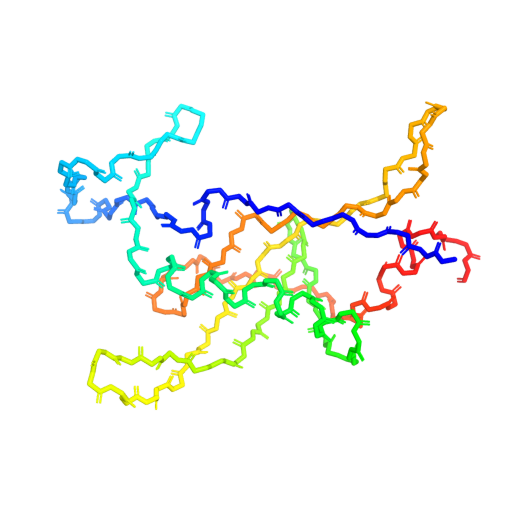61 10.115 1.00 93.75 101 GLU A N 1
ATOM 819 C CA . GLU A 1 101 ? -11.949 11.113 9.503 1.00 93.75 101 GLU A CA 1
ATOM 820 C C . GLU A 1 101 ? -13.284 11.539 10.138 1.00 93.75 101 GLU A C 1
ATOM 822 O O . GLU A 1 101 ? -14.267 10.793 10.131 1.00 93.75 101 GLU A O 1
ATOM 827 N N . ALA A 1 102 ? -13.315 12.732 10.734 1.00 91.56 102 ALA A N 1
ATOM 828 C CA . ALA A 1 102 ? -14.475 13.250 11.463 1.00 91.56 102 ALA A CA 1
ATOM 829 C C . ALA A 1 102 ? -14.664 14.754 11.216 1.00 91.56 102 ALA A C 1
ATOM 831 O O . ALA A 1 102 ? -14.609 15.563 12.141 1.00 91.56 102 ALA A O 1
ATOM 832 N N . LYS A 1 103 ? -14.858 15.130 9.949 1.00 90.56 103 LYS A N 1
ATOM 833 C CA . LYS A 1 103 ? -15.130 16.518 9.557 1.00 90.56 103 LYS A CA 1
ATOM 834 C C . LYS A 1 103 ? -16.548 16.952 9.971 1.00 90.56 103 LYS A C 1
ATOM 836 O O . LYS A 1 103 ? -17.462 16.123 9.930 1.00 90.56 103 LYS A O 1
ATOM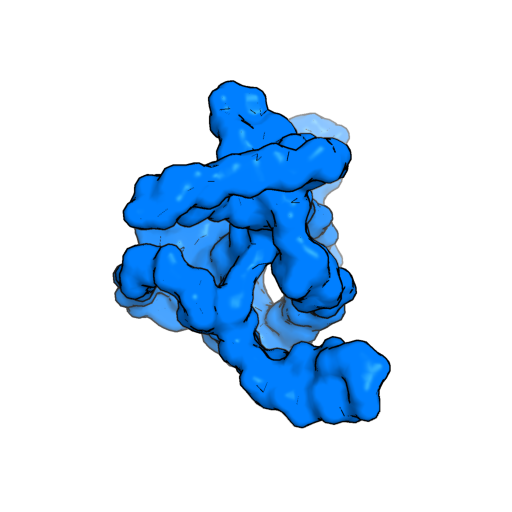 841 N N . PRO A 1 104 ? -16.761 18.233 10.334 1.00 89.38 104 PRO A N 1
ATOM 842 C CA . PRO A 1 104 ? -18.102 18.772 10.554 1.00 89.38 104 PRO A CA 1
ATOM 843 C C . PRO A 1 104 ? -18.998 18.533 9.332 1.00 89.38 104 PRO A C 1
ATOM 845 O O . PRO A 1 104 ? -18.544 18.678 8.198 1.00 89.38 104 PRO A O 1
ATOM 848 N N . ASN A 1 105 ? -20.260 18.165 9.562 1.00 90.38 105 ASN A N 1
ATOM 849 C CA . ASN A 1 105 ? -21.266 17.907 8.519 1.00 90.38 105 ASN A CA 1
ATOM 850 C C . ASN A 1 105 ? -20.931 16.769 7.532 1.00 90.38 105 ASN A C 1
ATOM 852 O O . ASN A 1 105 ? -21.538 16.683 6.468 1.00 90.38 105 ASN A O 1
ATOM 856 N N . GLN A 1 106 ? -19.992 15.879 7.870 1.00 88.88 106 GLN A N 1
ATOM 857 C CA . GLN A 1 106 ? -19.699 14.672 7.092 1.00 88.88 106 GLN A CA 1
ATOM 858 C C . GLN A 1 106 ? -19.878 13.416 7.945 1.00 88.88 106 GLN A C 1
ATOM 860 O O . GLN A 1 106 ? -19.674 13.426 9.162 1.00 88.88 106 GLN A O 1
ATOM 865 N N . GLN A 1 107 ? -20.243 12.306 7.302 1.00 89.38 107 GLN A N 1
ATOM 866 C CA . GLN A 1 107 ? -20.300 11.016 7.978 1.00 89.38 107 GLN A CA 1
ATOM 867 C C . GLN A 1 107 ? -18.894 10.609 8.437 1.00 89.38 107 GLN A C 1
ATOM 869 O O . GLN A 1 107 ? -17.958 10.526 7.639 1.00 89.38 107 GLN A O 1
ATOM 874 N N . LYS A 1 108 ? -18.754 10.331 9.737 1.00 93.62 108 LYS A N 1
ATOM 875 C CA . LYS A 1 108 ? -17.512 9.805 10.315 1.00 93.62 108 LYS A CA 1
ATOM 876 C C . LYS A 1 108 ? -17.185 8.452 9.680 1.00 93.62 108 LYS A C 1
ATOM 878 O O . LYS A 1 108 ? -18.069 7.604 9.561 1.00 93.62 108 LYS A O 1
ATOM 883 N N . HIS A 1 109 ? -15.925 8.235 9.332 1.00 94.06 109 HIS A N 1
ATOM 884 C CA . HIS A 1 109 ? -15.440 6.974 8.770 1.00 94.06 109 HIS A CA 1
ATOM 885 C C . HIS A 1 109 ? -13.969 6.751 9.143 1.00 94.06 109 HIS A C 1
ATOM 887 O O . HIS A 1 109 ? -13.267 7.679 9.551 1.00 94.06 109 HIS A O 1
ATOM 893 N N . ILE A 1 110 ? -13.506 5.509 9.039 1.00 93.25 110 ILE A N 1
ATOM 894 C CA . ILE A 1 110 ? -12.080 5.185 9.092 1.00 93.25 110 ILE A CA 1
ATOM 895 C C . ILE A 1 110 ? -11.518 5.273 7.677 1.00 93.25 110 ILE A C 1
ATOM 897 O O . ILE A 1 110 ? -12.107 4.726 6.750 1.00 93.25 110 ILE A O 1
ATOM 901 N N . LYS A 1 111 ? -10.364 5.917 7.516 1.00 93.81 111 LYS A N 1
ATOM 902 C CA . LYS A 1 111 ? -9.571 5.861 6.289 1.00 93.81 111 LYS A CA 1
ATOM 903 C C . LYS A 1 111 ? -8.414 4.897 6.460 1.00 93.81 111 LYS A C 1
ATOM 905 O O . LYS A 1 111 ? -7.652 5.008 7.419 1.00 93.81 111 LYS A O 1
ATOM 910 N N . VAL A 1 112 ? -8.264 3.995 5.497 1.00 92.62 112 VAL A N 1
ATOM 911 C CA . VAL A 1 112 ? -7.110 3.108 5.338 1.00 92.62 112 VAL A CA 1
ATOM 912 C C . VAL A 1 112 ? -6.421 3.476 4.030 1.00 92.62 112 VAL A C 1
ATOM 914 O O . VAL A 1 112 ? -6.939 3.208 2.952 1.00 92.62 112 VAL A O 1
ATOM 917 N N . ARG A 1 113 ? -5.239 4.083 4.095 1.00 94.25 113 ARG A N 1
ATOM 918 C CA . ARG A 1 113 ? -4.420 4.350 2.907 1.00 94.25 113 ARG A CA 1
ATOM 919 C C . ARG A 1 113 ? -3.309 3.324 2.813 1.00 94.25 113 ARG A C 1
ATOM 921 O O . ARG A 1 113 ? -2.404 3.348 3.642 1.00 94.25 113 ARG A O 1
ATOM 928 N N . VAL A 1 114 ? -3.339 2.478 1.790 1.00 93.81 114 VAL A N 1
ATOM 929 C CA . VAL A 1 114 ? -2.210 1.617 1.430 1.00 93.81 114 VAL A CA 1
ATOM 930 C C . VAL A 1 114 ? -1.147 2.491 0.771 1.00 93.81 114 VAL A C 1
ATOM 932 O O . VAL A 1 114 ? -1.323 2.990 -0.343 1.00 93.81 114 VAL A O 1
ATOM 935 N N . GLU A 1 115 ? -0.063 2.735 1.501 1.00 91.69 115 GLU A N 1
ATOM 936 C CA . GLU A 1 115 ? 1.015 3.625 1.075 1.00 91.69 115 GLU A CA 1
ATOM 937 C C . GLU A 1 115 ? 1.928 2.953 0.060 1.00 91.69 115 GLU A C 1
ATOM 939 O O . GLU A 1 115 ? 2.363 3.604 -0.883 1.00 91.69 115 GLU A O 1
ATOM 944 N N . THR A 1 116 ? 2.195 1.659 0.235 1.00 90.31 116 THR A N 1
ATOM 945 C CA . THR A 1 116 ? 2.965 0.835 -0.699 1.00 90.31 116 THR A CA 1
ATOM 946 C C . THR A 1 116 ? 2.695 -0.639 -0.424 1.00 90.31 116 THR A C 1
ATOM 948 O O . THR A 1 116 ? 2.418 -1.026 0.714 1.00 90.31 116 THR A O 1
ATOM 951 N N . ALA A 1 117 ? 2.820 -1.466 -1.458 1.00 89.88 117 ALA A N 1
ATOM 952 C CA . ALA A 1 117 ? 2.792 -2.910 -1.320 1.00 89.88 117 ALA A CA 1
ATOM 953 C C . ALA A 1 117 ? 3.789 -3.562 -2.286 1.00 89.88 117 ALA A C 1
ATOM 955 O O . ALA A 1 117 ? 3.939 -3.103 -3.423 1.00 89.88 117 ALA A O 1
ATOM 956 N N . TYR A 1 118 ? 4.535 -4.566 -1.823 1.00 86.25 118 TYR A N 1
ATOM 957 C CA . TYR A 1 118 ? 5.650 -5.132 -2.585 1.00 86.25 118 TYR A CA 1
ATOM 958 C C . TYR A 1 118 ? 6.017 -6.567 -2.183 1.00 86.25 118 TYR A C 1
ATOM 960 O O . TYR A 1 118 ? 5.873 -6.920 -1.012 1.00 86.25 118 TYR A O 1
ATOM 968 N N . PRO A 1 119 ? 6.491 -7.393 -3.136 1.00 84.94 119 PRO A N 1
ATOM 969 C CA . PRO A 1 119 ? 7.024 -8.721 -2.842 1.00 84.94 119 PRO A CA 1
ATOM 970 C C . PRO A 1 119 ? 8.405 -8.647 -2.166 1.00 84.94 119 PRO A C 1
ATOM 972 O O . PRO A 1 119 ? 9.110 -7.641 -2.282 1.00 84.94 119 PRO A O 1
ATOM 975 N N . GLU A 1 120 ? 8.776 -9.698 -1.434 1.00 73.12 120 GLU A N 1
ATOM 976 C CA . GLU A 1 120 ? 9.962 -9.740 -0.560 1.00 73.12 120 GLU A CA 1
ATOM 977 C C . GLU A 1 120 ? 11.325 -9.542 -1.221 1.00 73.12 120 GLU A C 1
ATOM 979 O O . GLU A 1 120 ? 12.258 -9.093 -0.558 1.00 73.12 120 GLU A O 1
ATOM 984 N N . ASP A 1 121 ? 11.435 -9.821 -2.513 1.00 66.69 121 ASP A N 1
ATOM 985 C CA . ASP A 1 121 ? 12.655 -9.644 -3.299 1.00 66.69 121 ASP A CA 1
ATOM 986 C C . ASP A 1 121 ? 12.969 -8.168 -3.587 1.00 66.69 121 ASP A C 1
ATOM 988 O O . ASP A 1 121 ? 14.064 -7.831 -4.039 1.00 66.69 121 ASP A O 1
ATOM 992 N N . ILE A 1 122 ? 12.034 -7.260 -3.289 1.00 63.06 122 ILE A N 1
ATOM 993 C CA . ILE A 1 122 ? 12.288 -5.825 -3.344 1.00 63.06 122 ILE A CA 1
ATOM 994 C C . ILE A 1 122 ? 12.800 -5.372 -1.978 1.00 63.06 122 ILE A C 1
ATOM 996 O O . ILE A 1 122 ? 12.017 -5.123 -1.060 1.00 63.06 122 ILE A O 1
ATOM 1000 N N . LEU A 1 123 ? 14.129 -5.242 -1.879 1.00 50.22 123 LEU A N 1
ATOM 1001 C CA . LEU A 1 123 ? 14.841 -4.711 -0.716 1.00 50.22 123 LEU A CA 1
ATOM 1002 C C . LEU A 1 123 ? 14.231 -3.369 -0.289 1.00 50.22 123 LEU A C 1
ATOM 1004 O O . LEU A 1 123 ? 14.431 -2.328 -0.916 1.00 50.22 123 LEU A O 1
ATOM 1008 N N . PHE A 1 124 ? 13.476 -3.408 0.799 1.00 53.31 124 PHE A N 1
ATOM 1009 C CA . PHE A 1 124 ? 13.190 -2.249 1.623 1.00 53.31 124 PHE A CA 1
ATOM 1010 C C . PHE A 1 124 ? 13.954 -2.448 2.924 1.00 53.31 124 PHE A C 1
ATOM 1012 O O . PHE A 1 124 ? 14.131 -3.593 3.351 1.00 53.31 124 PHE A O 1
ATOM 1019 N N . ASP A 1 125 ? 14.394 -1.357 3.552 1.00 50.69 125 ASP A N 1
ATOM 1020 C CA . ASP A 1 125 ? 15.030 -1.442 4.864 1.00 50.69 125 ASP A CA 1
ATOM 1021 C C . ASP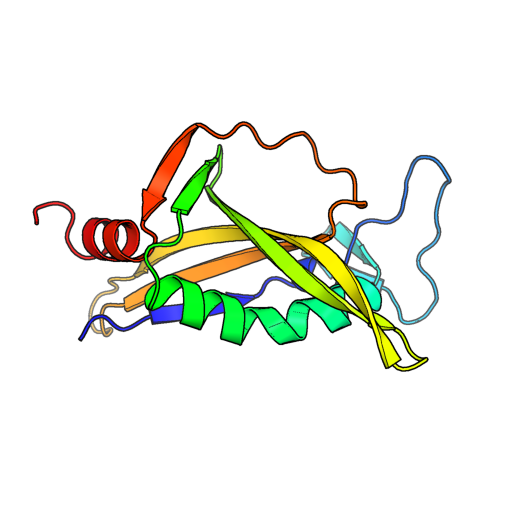 A 1 125 ? 14.177 -2.320 5.789 1.00 50.69 125 ASP A C 1
ATOM 1023 O O . ASP A 1 125 ? 12.944 -2.177 5.789 1.00 50.69 125 ASP A O 1
ATOM 1027 N N . PRO A 1 126 ? 14.790 -3.243 6.554 1.00 54.59 126 PRO A N 1
ATOM 1028 C CA . PRO A 1 126 ? 14.056 -4.115 7.452 1.00 54.59 126 PRO A CA 1
ATOM 1029 C C . PRO A 1 126 ? 13.178 -3.254 8.353 1.00 54.59 126 PRO A C 1
ATOM 1031 O O . PRO A 1 126 ? 13.652 -2.449 9.160 1.00 54.59 126 PRO A O 1
ATOM 1034 N N . VAL A 1 127 ? 11.869 -3.387 8.159 1.00 60.97 127 VAL A N 1
ATOM 1035 C CA . VAL A 1 127 ? 10.898 -2.545 8.837 1.00 60.97 127 VAL A CA 1
ATOM 1036 C C . VAL A 1 127 ? 11.009 -2.834 10.330 1.00 60.97 127 VAL A C 1
ATOM 1038 O O . VAL A 1 127 ? 10.750 -3.957 10.764 1.00 60.97 127 VAL A O 1
ATOM 1041 N N . ARG A 1 128 ? 11.416 -1.841 11.132 1.00 62.78 128 ARG A N 1
ATOM 1042 C CA . ARG A 1 128 ? 11.491 -1.992 12.592 1.00 62.78 128 ARG A CA 1
ATOM 1043 C C . ARG A 1 128 ? 10.078 -2.152 13.151 1.00 62.78 128 ARG A C 1
ATOM 1045 O O . ARG A 1 128 ? 9.360 -1.170 13.351 1.00 62.78 128 ARG A O 1
ATOM 1052 N N . ARG A 1 129 ? 9.680 -3.405 13.369 1.00 68.12 129 ARG A N 1
ATOM 1053 C CA . ARG A 1 129 ? 8.388 -3.785 13.947 1.00 68.12 129 ARG A CA 1
ATOM 1054 C C . ARG A 1 129 ? 8.387 -3.433 15.430 1.00 68.12 129 ARG A C 1
ATOM 1056 O O . ARG A 1 129 ? 9.351 -3.721 16.135 1.00 68.12 129 ARG A O 1
ATOM 1063 N N . LYS A 1 130 ? 7.311 -2.800 15.892 1.00 70.31 130 LYS A N 1
ATOM 1064 C CA . LYS A 1 130 ? 7.075 -2.560 17.319 1.00 70.31 130 LYS A CA 1
ATOM 1065 C C . LYS A 1 130 ? 6.150 -3.649 17.868 1.00 70.31 130 LYS A C 1
ATOM 1067 O O . LYS A 1 130 ? 6.538 -4.808 17.956 1.00 70.31 130 LYS A O 1
ATOM 1072 N N . LYS A 1 131 ? 4.916 -3.277 18.206 1.00 71.69 131 LYS A N 1
ATOM 1073 C CA . LYS A 1 131 ? 3.891 -4.151 18.776 1.00 71.69 131 LYS A CA 1
ATOM 1074 C C . LYS A 1 131 ? 2.996 -4.721 17.670 1.00 71.69 131 LYS A C 1
ATOM 1076 O O . LYS A 1 131 ? 2.719 -4.036 16.683 1.00 71.69 131 LYS A O 1
ATOM 1081 N N . ALA A 1 132 ? 2.592 -5.978 17.843 1.00 78.44 132 ALA A N 1
ATOM 1082 C CA . ALA A 1 132 ? 1.588 -6.639 17.019 1.00 78.44 132 ALA A CA 1
ATOM 1083 C C . ALA A 1 132 ? 0.186 -6.376 17.587 1.00 78.44 132 ALA A C 1
ATOM 1085 O O . ALA A 1 132 ? 0.002 -6.369 18.806 1.00 78.44 132 ALA A O 1
ATOM 1086 N N . PHE A 1 133 ? -0.795 -6.177 16.713 1.00 78.88 133 PHE A N 1
ATOM 1087 C CA . PHE A 1 133 ? -2.189 -5.931 17.069 1.00 78.88 133 PHE A CA 1
ATOM 1088 C C . PHE A 1 133 ? -3.115 -6.632 16.085 1.00 78.88 133 PHE A C 1
ATOM 1090 O O . PHE A 1 133 ? -2.794 -6.765 14.908 1.00 78.88 133 PHE A O 1
ATOM 1097 N N . ASN A 1 134 ? -4.289 -7.037 16.551 1.00 85.00 134 ASN A N 1
ATOM 1098 C CA . ASN A 1 134 ? -5.359 -7.495 15.676 1.00 85.00 134 ASN A CA 1
ATOM 1099 C C . ASN A 1 134 ? -5.928 -6.294 14.901 1.00 85.00 134 ASN A C 1
ATOM 1101 O O . ASN A 1 134 ? -6.258 -5.268 15.505 1.00 85.00 134 ASN A O 1
ATOM 1105 N N . PHE A 1 135 ? -6.042 -6.415 13.575 1.00 83.69 135 PHE A N 1
ATOM 1106 C CA . PHE A 1 135 ? -6.485 -5.316 12.712 1.00 83.69 135 PHE A CA 1
ATOM 1107 C C . PHE A 1 135 ? -7.856 -4.766 13.120 1.00 83.69 135 PHE A C 1
ATOM 1109 O O . PHE A 1 135 ? -8.041 -3.554 13.218 1.00 83.69 135 PHE A O 1
ATOM 1116 N N . ARG A 1 136 ? -8.807 -5.648 13.441 1.00 85.25 136 ARG A N 1
ATOM 1117 C CA . ARG A 1 136 ? -10.154 -5.264 13.872 1.00 85.25 136 ARG A CA 1
ATOM 1118 C C . ARG A 1 136 ? -10.143 -4.506 15.199 1.00 85.25 136 ARG A C 1
ATOM 1120 O O . ARG A 1 136 ? -10.903 -3.549 15.349 1.00 85.25 136 ARG A O 1
ATOM 1127 N N . ILE A 1 137 ? -9.291 -4.913 16.142 1.00 85.69 137 ILE A N 1
ATOM 1128 C CA . ILE A 1 137 ? -9.128 -4.211 17.424 1.00 85.69 137 ILE A CA 1
ATOM 1129 C C . ILE A 1 137 ? -8.560 -2.813 17.179 1.00 85.69 137 ILE A C 1
ATOM 1131 O O . ILE A 1 137 ? -9.130 -1.845 17.674 1.00 85.69 137 ILE A O 1
ATOM 1135 N N . LEU A 1 138 ? -7.532 -2.684 16.333 1.00 86.62 138 LEU A N 1
ATOM 1136 C CA . LEU A 1 138 ? -6.970 -1.378 15.983 1.00 86.62 138 LEU A CA 1
ATOM 1137 C C . LEU A 1 138 ? -8.023 -0.448 15.363 1.00 86.62 138 LEU A C 1
ATOM 1139 O O . LEU A 1 138 ? -8.107 0.721 15.731 1.00 86.62 138 LEU A O 1
ATOM 1143 N N . LEU A 1 139 ? -8.847 -0.950 14.436 1.00 88.31 139 LEU A N 1
ATOM 1144 C CA . LEU A 1 139 ? -9.918 -0.142 13.845 1.00 88.31 139 LEU A CA 1
ATOM 1145 C C . LEU A 1 139 ? -10.913 0.344 14.909 1.00 88.31 139 LEU A C 1
ATOM 1147 O O . LEU A 1 139 ? -11.325 1.503 14.865 1.00 88.31 139 LEU A O 1
ATOM 1151 N N . ARG A 1 140 ? -11.270 -0.515 15.874 1.00 88.56 140 ARG A N 1
ATOM 1152 C CA . ARG A 1 140 ? -12.141 -0.144 16.998 1.00 88.56 140 ARG A CA 1
ATOM 1153 C C . ARG A 1 140 ? -11.494 0.924 17.880 1.00 88.56 140 ARG A C 1
ATOM 1155 O O . ARG A 1 140 ? -12.162 1.906 18.177 1.00 88.56 140 ARG A O 1
ATOM 1162 N N . GLU A 1 141 ? -10.224 0.769 18.247 1.00 88.75 141 GLU A N 1
ATOM 1163 C CA . GLU A 1 141 ? -9.484 1.749 19.060 1.00 88.75 141 GLU A CA 1
ATOM 1164 C C . GLU A 1 141 ? -9.380 3.113 18.358 1.00 88.75 141 GLU A C 1
ATOM 1166 O O . GLU A 1 141 ? -9.557 4.156 18.981 1.00 88.75 141 GLU A O 1
ATOM 1171 N N . ILE A 1 142 ? -9.150 3.133 17.041 1.00 88.94 142 ILE A N 1
ATOM 1172 C CA . ILE A 1 142 ? -9.123 4.379 16.256 1.00 88.94 142 ILE A CA 1
ATOM 1173 C C . ILE A 1 142 ? -10.526 4.998 16.165 1.00 88.94 142 ILE A C 1
ATOM 1175 O O . ILE A 1 142 ? -10.678 6.224 16.175 1.00 88.94 142 ILE A O 1
ATOM 1179 N N . TRP A 1 143 ? -11.564 4.167 16.055 1.00 90.50 143 TRP A N 1
ATOM 1180 C CA . TRP A 1 143 ? -12.946 4.631 15.996 1.00 90.50 143 TRP A CA 1
ATOM 1181 C C . TRP A 1 143 ? -13.415 5.226 17.322 1.00 90.50 143 TRP A C 1
ATOM 1183 O O . TRP A 1 143 ? -14.047 6.287 17.318 1.00 90.50 143 TRP A O 1
ATOM 1193 N N . ASP A 1 144 ? -13.096 4.575 18.434 1.00 88.88 144 ASP A N 1
ATOM 1194 C CA . ASP A 1 144 ? -13.465 4.990 19.781 1.00 88.88 144 ASP A CA 1
ATOM 1195 C C . ASP A 1 144 ? -12.315 4.724 20.771 1.00 88.88 144 ASP A C 1
ATOM 1197 O O . ASP A 1 144 ? -12.241 3.648 21.366 1.00 88.88 144 ASP A O 1
ATOM 1201 N N . PRO A 1 145 ? -11.415 5.705 20.976 1.00 73.81 145 PRO A N 1
ATOM 1202 C CA . PRO A 1 145 ? -10.224 5.550 21.819 1.00 73.81 145 PRO A CA 1
ATOM 1203 C C . PRO A 1 145 ? -10.497 5.334 23.318 1.00 73.81 145 PRO A C 1
ATOM 1205 O O . PRO A 1 145 ? -9.554 5.326 24.106 1.00 73.81 145 PRO A O 1
ATOM 1208 N N . ARG A 1 146 ? -11.766 5.240 23.739 1.00 59.75 146 ARG A N 1
ATOM 1209 C CA . ARG A 1 146 ? -12.195 5.095 25.141 1.00 59.75 146 ARG A CA 1
ATOM 1210 C C . ARG A 1 146 ? -12.984 3.802 25.409 1.00 59.75 146 ARG A C 1
ATOM 1212 O O . ARG A 1 146 ? -13.559 3.682 26.489 1.00 59.75 146 ARG A O 1
ATOM 1219 N N . ALA A 1 147 ? -13.054 2.896 24.431 1.00 49.56 147 ALA A N 1
ATOM 1220 C CA . ALA A 1 147 ? -13.873 1.680 24.464 1.00 49.56 147 ALA A CA 1
ATOM 1221 C C . ALA A 1 147 ? -13.121 0.405 24.864 1.00 49.56 147 ALA A C 1
ATOM 1223 O O . ALA A 1 147 ? -11.878 0.434 24.974 1.00 49.56 147 ALA A O 1
#